Protein AF-A0AAI9LC88-F1 (afdb_monomer_lite)

pLDDT: mean 84.86, std 13.78, range [32.19, 96.0]

Structure (mmCIF, N/CA/C/O backbone):
data_AF-A0AAI9LC88-F1
#
_entry.id   AF-A0AAI9LC88-F1
#
loop_
_atom_site.group_PDB
_atom_site.id
_atom_site.type_symbol
_atom_site.label_atom_id
_atom_site.label_alt_id
_atom_site.label_comp_id
_atom_site.label_asym_id
_atom_site.label_entity_id
_atom_site.label_seq_id
_atom_site.pdbx_PDB_ins_code
_atom_site.Cartn_x
_atom_site.Cartn_y
_atom_site.Cartn_z
_atom_site.occupancy
_atom_site.B_iso_or_equiv
_atom_site.auth_seq_id
_atom_site.auth_comp_id
_atom_site.auth_asym_id
_atom_site.auth_atom_id
_atom_site.pdbx_PDB_model_num
ATOM 1 N N . MET A 1 1 ? 7.064 1.820 -13.934 1.00 84.06 1 MET A N 1
ATOM 2 C CA . MET A 1 1 ? 7.478 3.071 -13.238 1.00 84.06 1 MET A CA 1
ATOM 3 C C . MET A 1 1 ? 8.857 2.920 -12.602 1.00 84.06 1 MET A C 1
ATOM 5 O O . MET A 1 1 ? 9.711 3.771 -12.810 1.00 84.06 1 MET A O 1
ATOM 9 N N . PHE A 1 2 ? 9.108 1.832 -11.878 1.00 90.06 2 PHE A N 1
ATOM 10 C CA . PHE A 1 2 ? 10.440 1.461 -11.393 1.00 90.06 2 PHE A CA 1
ATOM 11 C C . PHE A 1 2 ? 10.939 0.201 -12.117 1.00 90.06 2 PHE A C 1
ATOM 13 O O . PHE A 1 2 ? 10.137 -0.479 -12.758 1.00 90.06 2 PHE A O 1
ATOM 20 N N . GLY A 1 3 ? 12.246 -0.064 -12.068 1.00 90.69 3 GLY A N 1
ATOM 21 C CA . GLY A 1 3 ? 12.888 -1.209 -12.723 1.00 90.69 3 GLY A CA 1
ATOM 22 C C . GLY A 1 3 ? 14.239 -0.876 -13.348 1.00 90.69 3 GLY A C 1
ATOM 23 O O . GLY A 1 3 ? 14.808 0.185 -13.082 1.00 90.69 3 GLY A O 1
ATOM 24 N N . GLY A 1 4 ? 14.765 -1.800 -14.155 1.00 90.25 4 GLY A N 1
ATOM 25 C CA . GLY A 1 4 ? 16.023 -1.606 -14.868 1.00 90.25 4 GLY A CA 1
ATOM 26 C C . GLY A 1 4 ? 15.929 -0.488 -15.909 1.00 90.25 4 GLY A C 1
ATOM 27 O O . GLY A 1 4 ? 14.856 -0.200 -16.432 1.00 90.25 4 GLY A O 1
ATOM 28 N N . ARG A 1 5 ? 17.068 0.132 -16.245 1.00 87.69 5 ARG A N 1
ATOM 29 C CA . ARG A 1 5 ? 17.129 1.276 -17.177 1.00 87.69 5 ARG A CA 1
ATOM 30 C C . ARG A 1 5 ? 16.476 0.993 -18.536 1.00 87.69 5 ARG A C 1
ATOM 32 O O . ARG A 1 5 ? 15.816 1.873 -19.070 1.00 87.69 5 ARG A O 1
ATOM 39 N N . GLU A 1 6 ? 16.636 -0.223 -19.050 1.00 91.94 6 GLU A N 1
ATOM 40 C CA . GLU A 1 6 ? 16.065 -0.657 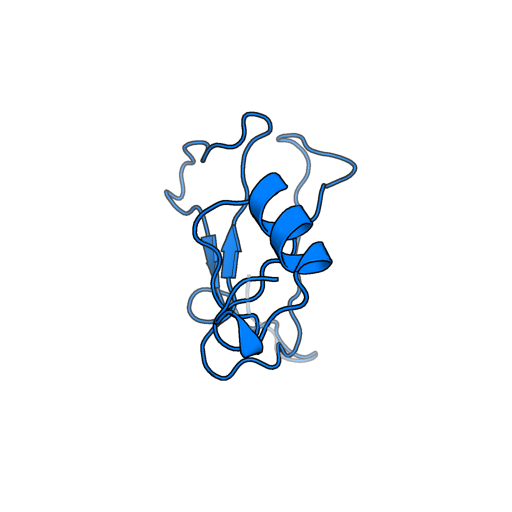-20.334 1.00 91.94 6 GLU A CA 1
ATOM 41 C C . GLU A 1 6 ? 14.592 -1.098 -20.227 1.00 91.94 6 GLU A C 1
ATOM 43 O O . GLU A 1 6 ? 13.920 -1.285 -21.235 1.00 91.94 6 GLU A O 1
ATOM 48 N N . GLU A 1 7 ? 14.067 -1.268 -19.010 1.00 89.50 7 GLU A N 1
ATOM 49 C CA . GLU A 1 7 ? 12.701 -1.746 -18.755 1.00 89.50 7 GLU A CA 1
ATOM 50 C C . GLU A 1 7 ? 11.709 -0.594 -18.527 1.00 89.50 7 GLU A C 1
ATOM 52 O O . GLU A 1 7 ? 10.495 -0.807 -18.496 1.00 89.50 7 GLU A O 1
ATOM 57 N N . VAL A 1 8 ? 12.207 0.633 -18.333 1.00 91.00 8 VAL A N 1
ATOM 58 C CA . VAL A 1 8 ? 11.391 1.789 -17.948 1.00 91.00 8 VAL A CA 1
ATOM 59 C C . VAL A 1 8 ? 11.508 2.935 -18.944 1.00 91.00 8 VAL A C 1
ATOM 61 O O . VAL A 1 8 ? 12.582 3.286 -19.419 1.00 91.00 8 VAL A O 1
ATOM 64 N N . MET A 1 9 ? 10.386 3.607 -19.201 1.00 90.00 9 MET A N 1
ATOM 65 C CA . MET A 1 9 ? 10.418 4.897 -19.886 1.00 90.00 9 MET A CA 1
ATOM 66 C C . MET A 1 9 ? 10.903 5.978 -18.922 1.00 90.00 9 MET A C 1
ATOM 68 O O . MET A 1 9 ? 10.281 6.184 -17.878 1.00 90.00 9 MET A O 1
ATOM 72 N N . SER A 1 10 ? 11.947 6.717 -19.301 1.00 90.31 10 SER A N 1
ATOM 73 C CA . SER A 1 10 ? 12.572 7.750 -18.463 1.00 90.31 10 SER A CA 1
ATOM 74 C C . SER 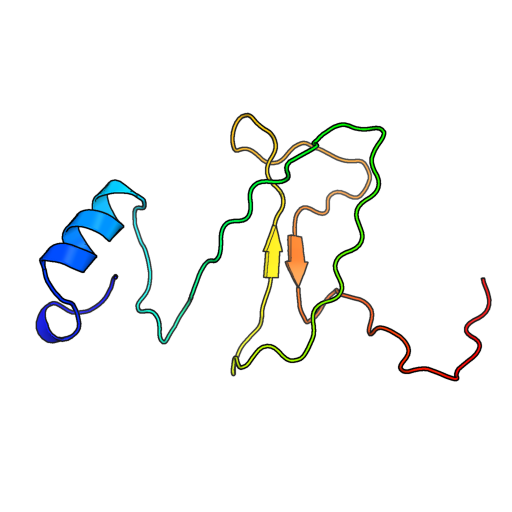A 1 10 ? 11.564 8.739 -17.876 1.00 90.31 10 SER A C 1
ATOM 76 O O . SER A 1 10 ? 11.617 9.030 -16.688 1.00 90.31 10 SER A O 1
ATOM 78 N N . THR A 1 11 ? 10.586 9.200 -18.661 1.00 93.56 11 THR A N 1
ATOM 79 C CA . THR A 1 11 ? 9.541 10.118 -18.177 1.00 93.56 11 THR A CA 1
ATOM 80 C C . THR A 1 11 ? 8.655 9.485 -17.104 1.00 93.56 11 THR A C 1
ATOM 82 O O . THR A 1 11 ? 8.373 10.120 -16.093 1.00 93.56 11 THR A O 1
ATOM 85 N N . ARG A 1 12 ? 8.240 8.221 -17.280 1.00 89.31 12 ARG A N 1
ATOM 86 C CA . ARG A 1 12 ? 7.451 7.507 -16.261 1.00 89.31 12 ARG A CA 1
ATOM 87 C C . ARG A 1 12 ? 8.279 7.234 -15.013 1.00 89.31 12 ARG A C 1
ATOM 89 O O . ARG A 1 12 ? 7.745 7.322 -13.916 1.00 89.31 12 ARG A O 1
ATOM 96 N N . HIS A 1 13 ? 9.563 6.928 -15.173 1.00 91.19 13 HIS A N 1
ATOM 97 C CA . HIS A 1 13 ? 10.460 6.740 -14.041 1.00 91.19 13 HIS A CA 1
ATOM 98 C C . HIS A 1 13 ? 10.646 8.032 -13.245 1.00 91.19 13 HIS A C 1
ATOM 100 O O . HIS A 1 13 ? 10.464 8.013 -12.034 1.00 91.19 13 HIS A O 1
ATOM 106 N N . LEU A 1 14 ? 10.884 9.163 -13.919 1.00 91.81 14 LEU A N 1
ATOM 107 C CA . LEU A 1 14 ? 10.984 10.479 -13.280 1.00 91.81 14 LEU A CA 1
ATOM 108 C C . LEU A 1 14 ? 9.726 10.818 -12.471 1.00 91.81 14 LEU A C 1
ATOM 110 O O . LEU A 1 14 ? 9.832 11.174 -11.299 1.00 91.81 14 LEU A O 1
ATOM 114 N N . ILE A 1 15 ? 8.540 10.643 -13.063 1.00 90.38 15 ILE A N 1
ATOM 115 C CA . ILE A 1 15 ? 7.264 10.842 -12.358 1.00 90.38 15 ILE A CA 1
ATOM 116 C C . ILE A 1 15 ? 7.163 9.893 -11.157 1.00 90.38 15 ILE A C 1
ATOM 118 O O . ILE A 1 15 ? 6.860 10.337 -10.054 1.00 90.38 15 ILE A O 1
ATOM 122 N N . GLY A 1 16 ? 7.474 8.607 -11.342 1.00 88.56 16 GLY A N 1
ATOM 123 C CA . GLY A 1 16 ? 7.468 7.616 -10.267 1.00 88.56 16 GLY A CA 1
ATOM 124 C C . GLY A 1 16 ? 8.369 8.009 -9.096 1.00 88.56 16 GLY A C 1
ATOM 125 O O . GLY A 1 16 ? 7.918 7.980 -7.957 1.00 88.56 16 GLY A O 1
ATOM 126 N N . THR A 1 17 ? 9.598 8.454 -9.368 1.00 89.69 17 THR A N 1
ATOM 127 C CA . THR A 1 17 ? 10.563 8.878 -8.339 1.00 89.69 17 THR A CA 1
ATOM 128 C C . THR A 1 17 ? 10.187 10.176 -7.625 1.00 89.69 17 THR A C 1
ATOM 130 O O . THR A 1 17 ? 10.603 10.388 -6.491 1.00 89.69 17 THR A O 1
ATOM 133 N N . ALA A 1 18 ? 9.397 11.045 -8.266 1.00 89.75 18 ALA A N 1
ATOM 134 C CA . ALA A 1 18 ? 8.855 12.239 -7.619 1.00 89.75 18 ALA A CA 1
ATOM 135 C C . ALA A 1 18 ? 7.706 11.899 -6.654 1.00 89.75 18 ALA A C 1
ATOM 137 O O . ALA A 1 18 ? 7.482 12.623 -5.688 1.00 89.75 18 ALA A O 1
ATOM 138 N N . VAL A 1 19 ? 6.981 10.807 -6.920 1.00 84.12 19 VAL A N 1
ATOM 139 C CA . VAL A 1 19 ? 5.838 10.353 -6.113 1.00 84.12 19 VAL A CA 1
ATOM 140 C C . VAL A 1 19 ? 6.268 9.399 -4.996 1.00 84.12 19 VAL A C 1
ATOM 142 O O . VAL A 1 19 ? 5.690 9.429 -3.913 1.00 84.12 19 VAL A O 1
ATOM 145 N N . ALA A 1 20 ? 7.264 8.546 -5.239 1.00 83.88 20 ALA A N 1
ATOM 146 C CA . ALA A 1 20 ? 7.677 7.499 -4.313 1.00 83.88 20 ALA A CA 1
ATOM 147 C C . ALA A 1 20 ? 9.175 7.182 -4.411 1.00 83.88 20 ALA A C 1
ATOM 149 O O . ALA A 1 20 ? 9.820 7.390 -5.437 1.00 83.88 20 ALA A O 1
ATOM 150 N N . TRP A 1 21 ? 9.719 6.604 -3.341 1.00 83.81 21 TRP A N 1
ATOM 151 C CA . TRP A 1 21 ? 11.089 6.098 -3.285 1.00 83.81 21 TRP A CA 1
ATOM 152 C C . TRP A 1 21 ? 11.099 4.579 -3.083 1.00 83.81 21 TRP A C 1
ATOM 154 O O . TRP A 1 21 ? 10.228 4.039 -2.405 1.00 83.81 21 TRP A O 1
ATOM 164 N N . GLY A 1 22 ? 12.088 3.895 -3.668 1.00 84.81 22 GLY A N 1
ATOM 165 C CA . GLY A 1 22 ? 12.289 2.454 -3.473 1.00 84.81 22 GLY A CA 1
ATOM 166 C C . GLY A 1 22 ? 11.229 1.552 -4.117 1.00 84.81 22 GLY A C 1
ATOM 167 O O . GLY A 1 22 ? 11.025 0.438 -3.649 1.00 84.81 22 GLY A O 1
ATOM 168 N N . GLY A 1 23 ? 10.530 2.019 -5.155 1.00 87.19 23 GLY A N 1
ATOM 169 C CA . GLY A 1 23 ? 9.510 1.213 -5.823 1.00 87.19 23 GLY A CA 1
ATOM 170 C C . GLY A 1 23 ? 10.091 0.020 -6.591 1.00 87.19 23 GLY A C 1
ATOM 171 O O . GLY A 1 23 ? 11.183 0.094 -7.157 1.00 87.19 23 GLY A O 1
ATOM 172 N N . ASN A 1 24 ? 9.320 -1.065 -6.644 1.00 91.81 24 ASN A N 1
ATOM 173 C CA . ASN A 1 24 ? 9.654 -2.276 -7.392 1.00 91.81 24 ASN A CA 1
ATOM 174 C C . ASN A 1 24 ? 9.168 -2.193 -8.853 1.00 91.81 24 ASN A C 1
ATOM 176 O O . ASN A 1 24 ? 8.260 -1.408 -9.158 1.00 91.81 24 ASN A O 1
ATOM 180 N N . PRO A 1 25 ? 9.726 -3.011 -9.766 1.00 91.81 25 PRO A N 1
ATOM 181 C CA . PRO A 1 25 ? 9.109 -3.263 -11.064 1.00 91.81 25 PRO A CA 1
ATOM 182 C C . PRO A 1 25 ? 7.646 -3.695 -10.924 1.00 91.81 25 PRO A C 1
ATOM 184 O O . PRO A 1 25 ? 7.286 -4.416 -9.996 1.00 91.81 25 PRO A O 1
ATOM 187 N N . GLU A 1 26 ? 6.809 -3.302 -11.885 1.00 88.19 26 GLU A N 1
ATOM 188 C CA . GLU A 1 26 ? 5.358 -3.565 -11.845 1.00 88.19 26 GLU A CA 1
ATOM 189 C C . GLU A 1 26 ? 5.024 -5.066 -11.811 1.00 88.19 26 GLU A C 1
ATOM 191 O O . GLU A 1 26 ? 4.045 -5.455 -11.179 1.00 88.19 26 GLU A O 1
ATOM 196 N N . ARG A 1 27 ? 5.872 -5.908 -12.426 1.00 90.12 27 ARG A N 1
ATOM 197 C CA . ARG A 1 27 ? 5.769 -7.380 -12.375 1.00 90.12 27 ARG A CA 1
ATOM 198 C C . ARG A 1 27 ? 5.925 -7.961 -10.966 1.00 90.12 27 ARG A C 1
ATOM 200 O O . ARG A 1 27 ? 5.439 -9.056 -10.719 1.00 90.12 27 ARG A O 1
ATOM 207 N N . ASP A 1 28 ? 6.605 -7.243 -10.073 1.00 92.56 28 ASP A N 1
ATOM 208 C CA . ASP A 1 28 ? 6.953 -7.724 -8.736 1.00 92.56 28 ASP A CA 1
ATOM 209 C C . ASP A 1 28 ? 6.027 -7.117 -7.673 1.00 92.56 28 ASP A C 1
ATOM 211 O O . ASP A 1 28 ? 5.657 -7.790 -6.713 1.00 92.56 28 ASP A O 1
ATOM 215 N N . ALA A 1 29 ? 5.634 -5.846 -7.828 1.00 92.69 29 ALA A N 1
ATOM 216 C CA . ALA A 1 29 ? 4.619 -5.219 -6.986 1.00 92.69 29 ALA A CA 1
ATOM 217 C C . ALA A 1 29 ? 3.935 -4.034 -7.681 1.00 92.69 29 ALA A C 1
ATOM 219 O O . ALA A 1 29 ? 4.578 -3.206 -8.325 1.00 92.69 29 ALA A O 1
ATOM 220 N N . THR A 1 30 ? 2.626 -3.907 -7.462 1.00 90.94 30 THR A N 1
ATOM 221 C CA . THR A 1 30 ? 1.823 -2.760 -7.898 1.00 90.94 30 THR A CA 1
ATOM 222 C C . THR A 1 30 ? 1.036 -2.205 -6.716 1.00 90.94 30 THR A C 1
ATOM 224 O O . THR A 1 30 ? 0.432 -2.960 -5.956 1.00 90.94 30 THR A O 1
ATOM 227 N N . TYR A 1 31 ? 1.028 -0.878 -6.576 1.00 89.12 31 TYR A N 1
ATOM 228 C CA . TYR A 1 31 ? 0.326 -0.172 -5.506 1.00 89.12 31 TYR A CA 1
ATOM 229 C C . TYR A 1 31 ? -0.779 0.700 -6.090 1.00 89.12 31 TYR A C 1
ATOM 231 O O . TYR A 1 31 ? -0.548 1.479 -7.016 1.00 89.12 31 TYR A O 1
ATOM 239 N N . VAL A 1 32 ? -1.978 0.578 -5.523 1.00 89.62 32 VAL A N 1
ATOM 240 C CA . VAL A 1 32 ? -3.136 1.400 -5.878 1.00 89.62 32 VAL A CA 1
ATOM 241 C C . VAL A 1 32 ? -3.537 2.208 -4.655 1.00 89.62 32 VAL A C 1
ATOM 243 O O . VAL A 1 32 ? -3.836 1.649 -3.600 1.00 89.62 32 VAL A O 1
ATOM 246 N N . HIS A 1 33 ? -3.541 3.529 -4.802 1.00 88.31 33 HIS A N 1
ATOM 247 C CA . HIS A 1 33 ? -3.941 4.454 -3.749 1.00 88.31 33 HIS A CA 1
ATOM 248 C C . HIS A 1 33 ? -5.379 4.908 -3.985 1.00 88.31 33 HIS A C 1
ATOM 250 O O . HIS A 1 33 ? -5.718 5.372 -5.072 1.00 88.31 33 HIS A O 1
ATOM 256 N N . VAL A 1 34 ? -6.213 4.797 -2.953 1.00 88.94 34 VAL A N 1
ATOM 257 C CA . VAL A 1 34 ? -7.600 5.268 -2.971 1.00 88.94 34 VAL A CA 1
ATOM 258 C C . VAL A 1 34 ? -7.784 6.250 -1.825 1.00 88.94 34 VAL A C 1
ATOM 260 O O . VAL A 1 34 ? -7.522 5.917 -0.671 1.00 88.94 34 VAL A O 1
ATOM 263 N N . MET A 1 35 ? -8.245 7.455 -2.150 1.00 86.12 35 MET A N 1
ATOM 264 C CA . MET A 1 35 ? -8.681 8.438 -1.162 1.00 86.12 35 MET A CA 1
ATOM 265 C C . MET A 1 35 ? -10.185 8.288 -0.954 1.00 86.12 35 MET A C 1
ATOM 267 O O . MET A 1 35 ? -10.954 8.340 -1.911 1.00 86.12 35 MET A O 1
ATOM 271 N N . LEU A 1 36 ? -10.605 8.089 0.294 1.00 84.06 36 LEU A N 1
ATOM 272 C CA . LEU A 1 36 ? -12.022 8.013 0.640 1.00 84.06 36 LEU A CA 1
ATOM 273 C C . LEU A 1 36 ? -12.624 9.422 0.664 1.00 84.06 36 LEU A C 1
ATOM 275 O O . LEU A 1 36 ? -12.063 10.322 1.283 1.00 84.06 36 LEU A O 1
ATOM 279 N N . GLU A 1 37 ? -13.792 9.603 0.046 1.00 81.56 37 GLU A N 1
ATOM 280 C CA . GLU A 1 37 ? -14.497 10.898 0.037 1.00 81.56 37 GLU A CA 1
ATOM 281 C C . GLU A 1 37 ? -14.971 11.324 1.433 1.00 81.56 37 GLU A C 1
ATOM 283 O O . GLU A 1 37 ? -15.098 12.511 1.727 1.00 81.56 37 GLU A O 1
ATOM 288 N N . ARG A 1 38 ? -15.244 10.348 2.306 1.00 79.81 38 ARG A N 1
ATOM 289 C CA . ARG A 1 38 ? -15.632 10.566 3.701 1.00 79.81 38 ARG A CA 1
ATOM 290 C C . ARG A 1 38 ? -14.756 9.720 4.606 1.00 79.81 38 ARG A C 1
ATOM 292 O O . ARG A 1 38 ? -14.719 8.502 4.483 1.00 79.81 38 ARG A O 1
ATOM 299 N N . TYR A 1 39 ? -14.078 10.343 5.551 1.00 73.06 39 TYR A N 1
ATOM 300 C CA . TYR A 1 39 ? -13.256 9.646 6.533 1.00 73.06 39 TYR A CA 1
ATOM 301 C C . TYR A 1 39 ? -13.594 10.188 7.925 1.00 73.06 39 TYR A C 1
ATOM 303 O O . TYR A 1 39 ? -13.660 11.397 8.131 1.00 73.06 39 TYR A O 1
ATOM 311 N N . GLY A 1 40 ? -13.890 9.293 8.870 1.00 70.12 40 GLY A N 1
ATOM 312 C CA . GLY A 1 40 ? -14.311 9.638 10.229 1.00 70.12 40 GLY A CA 1
ATOM 313 C C . GLY A 1 40 ? -14.667 8.392 11.040 1.00 70.12 40 GLY A C 1
ATOM 314 O O . GLY A 1 40 ? -15.096 7.391 10.470 1.00 70.12 40 GLY A O 1
ATOM 315 N N . ALA A 1 41 ? -14.483 8.452 12.363 1.00 67.75 41 ALA A N 1
ATOM 316 C CA . ALA A 1 41 ? -14.618 7.300 13.266 1.00 67.75 41 ALA A CA 1
ATOM 317 C C . ALA A 1 41 ? -16.013 6.642 13.247 1.00 67.75 41 ALA A C 1
ATOM 319 O O . ALA A 1 41 ? -16.145 5.460 13.547 1.00 67.75 41 ALA A O 1
ATOM 320 N N . GLU A 1 42 ? -17.036 7.398 12.849 1.00 80.25 42 GLU A N 1
ATOM 321 C CA . GLU A 1 42 ? -18.436 6.968 12.790 1.00 80.25 42 GLU A CA 1
ATOM 322 C C . GLU A 1 42 ? -18.756 6.110 11.547 1.00 80.25 42 GLU A C 1
ATOM 324 O O . GLU A 1 42 ? -19.800 5.465 11.483 1.00 80.25 42 GLU A O 1
ATOM 329 N N . THR A 1 43 ? -17.902 6.129 10.512 1.00 83.00 43 THR A N 1
ATOM 330 C CA . THR A 1 43 ? -18.210 5.494 9.219 1.00 83.00 43 THR A CA 1
ATOM 331 C C . THR A 1 43 ? -17.558 4.122 9.106 1.00 83.00 43 THR A C 1
ATOM 333 O O . THR A 1 43 ? -16.335 4.000 9.036 1.00 83.00 43 THR A O 1
ATOM 336 N N . VAL A 1 44 ? -18.383 3.076 9.036 1.00 86.12 44 VAL A N 1
ATOM 337 C CA . VAL A 1 44 ? -17.920 1.702 8.819 1.00 86.12 44 VAL A CA 1
ATOM 338 C C . VAL A 1 44 ? -17.842 1.414 7.324 1.00 86.12 44 VAL A C 1
ATOM 340 O O . VAL A 1 44 ? -18.850 1.444 6.621 1.00 86.12 44 VAL A O 1
ATOM 343 N N . TYR A 1 45 ? -16.645 1.074 6.854 1.00 86.50 45 TYR A N 1
ATOM 344 C CA . TYR A 1 45 ? -16.410 0.632 5.484 1.00 86.50 45 TYR A CA 1
ATOM 345 C C . TYR A 1 45 ? -16.309 -0.889 5.402 1.00 86.50 45 TYR A C 1
ATOM 347 O O . TYR A 1 45 ? -15.740 -1.541 6.279 1.00 86.50 45 TYR A O 1
ATOM 355 N N . ARG A 1 46 ? -16.826 -1.454 4.309 1.00 88.25 46 ARG A N 1
ATOM 356 C CA . ARG A 1 46 ? -16.612 -2.850 3.924 1.00 88.25 46 ARG A CA 1
ATOM 357 C C . ARG A 1 46 ? -15.984 -2.883 2.538 1.00 88.25 46 ARG A C 1
ATOM 359 O O . ARG A 1 46 ? -16.539 -2.319 1.602 1.00 88.25 46 ARG A O 1
ATOM 366 N N . LEU A 1 47 ? -14.858 -3.577 2.420 1.00 87.69 47 LEU A N 1
ATOM 367 C CA . LEU A 1 47 ? -14.200 -3.850 1.149 1.00 87.69 47 LEU A CA 1
ATOM 368 C C . LEU A 1 47 ? -14.465 -5.306 0.760 1.00 87.69 47 LEU A C 1
ATOM 370 O O . LEU A 1 47 ? -14.188 -6.210 1.544 1.00 87.69 47 LEU A O 1
ATOM 374 N N . THR A 1 48 ? -15.001 -5.518 -0.441 1.00 91.00 48 THR A N 1
ATOM 375 C CA . THR A 1 48 ? -15.081 -6.847 -1.061 1.00 91.00 48 THR A CA 1
ATOM 376 C C . THR A 1 48 ? -14.039 -6.889 -2.163 1.00 91.00 48 THR A C 1
ATOM 378 O O . THR A 1 48 ? -14.088 -6.073 -3.081 1.00 91.00 48 THR A O 1
ATOM 381 N N . VAL A 1 49 ? -13.082 -7.803 -2.043 1.00 90.62 49 VAL A N 1
ATOM 382 C CA . VAL A 1 49 ? -12.016 -7.992 -3.028 1.00 90.62 49 VAL A CA 1
ATOM 383 C C . VAL A 1 49 ? -12.368 -9.228 -3.845 1.00 90.62 49 VAL A C 1
ATOM 385 O O . VAL A 1 49 ? -12.603 -10.287 -3.267 1.00 90.62 49 VAL A O 1
ATOM 388 N N . GLY A 1 50 ? -12.472 -9.064 -5.164 1.00 90.56 50 GLY A N 1
ATOM 389 C CA . GLY A 1 50 ? -12.662 -10.180 -6.092 1.00 90.56 50 GLY A CA 1
ATOM 390 C C . GLY A 1 50 ? -11.347 -10.894 -6.399 1.00 90.56 50 GLY A C 1
ATOM 391 O O . GLY A 1 50 ? -10.372 -10.778 -5.654 1.00 90.56 50 GLY A O 1
ATOM 392 N N . ASP A 1 51 ? -11.303 -11.587 -7.532 1.00 91.06 51 ASP A N 1
ATOM 393 C CA . ASP A 1 51 ? -10.077 -12.225 -8.003 1.00 91.06 51 ASP A CA 1
ATOM 394 C C . ASP A 1 51 ? -9.028 -11.169 -8.370 1.00 91.06 51 ASP A C 1
ATOM 396 O O . ASP A 1 51 ? -9.227 -10.338 -9.261 1.00 91.06 51 ASP A O 1
ATOM 400 N N . VAL A 1 52 ? -7.898 -11.196 -7.662 1.00 92.88 52 VAL A N 1
ATOM 401 C CA . VAL A 1 52 ? -6.750 -10.329 -7.937 1.00 92.88 52 VAL A CA 1
ATOM 402 C C . VAL A 1 52 ? -5.720 -11.148 -8.717 1.00 92.88 52 VAL A C 1
ATOM 404 O O . VAL A 1 52 ? -5.268 -12.169 -8.197 1.00 92.88 52 VAL A O 1
ATOM 407 N N . PRO A 1 53 ? -5.326 -10.734 -9.936 1.00 92.88 53 PRO A N 1
ATOM 408 C CA . PRO A 1 53 ? -4.464 -11.521 -10.815 1.00 92.88 53 PRO A CA 1
ATOM 409 C C . PRO A 1 53 ? -2.991 -11.401 -10.398 1.00 92.88 53 PRO A C 1
ATOM 411 O O . PRO A 1 53 ? -2.190 -10.756 -11.070 1.00 92.88 53 PRO A O 1
ATOM 414 N N . VAL A 1 54 ? -2.644 -11.983 -9.253 1.00 94.25 54 VAL A N 1
ATOM 415 C CA . VAL A 1 54 ? -1.280 -12.011 -8.714 1.00 94.25 54 VAL A CA 1
ATOM 416 C C . VAL A 1 54 ? -0.891 -13.436 -8.351 1.00 94.25 54 VAL A C 1
ATOM 418 O O . VAL A 1 54 ? -1.687 -14.167 -7.769 1.00 94.25 54 VAL A O 1
ATOM 421 N N . ASP A 1 55 ? 0.357 -13.806 -8.631 1.00 94.50 55 ASP A N 1
ATOM 422 C CA . ASP A 1 55 ? 0.897 -15.118 -8.244 1.00 94.50 55 ASP A CA 1
ATOM 423 C C . ASP A 1 55 ? 1.247 -15.188 -6.746 1.00 94.50 55 ASP A C 1
ATOM 425 O O . ASP A 1 55 ? 1.339 -16.268 -6.164 1.00 94.50 55 ASP A O 1
ATOM 429 N N . GLY A 1 56 ? 1.474 -14.028 -6.119 1.00 94.19 56 GLY A N 1
ATOM 430 C CA . GLY A 1 56 ? 1.858 -13.907 -4.713 1.00 94.19 56 GLY A CA 1
ATOM 431 C C . GLY A 1 56 ? 0.666 -13.660 -3.791 1.00 94.19 56 GLY A C 1
ATOM 432 O O . GLY A 1 56 ? -0.030 -14.575 -3.360 1.00 94.19 56 GLY A O 1
ATOM 433 N N . PHE A 1 57 ? 0.468 -12.398 -3.415 1.00 95.19 57 PHE A N 1
ATOM 434 C CA . PHE A 1 57 ? -0.611 -11.985 -2.523 1.00 95.19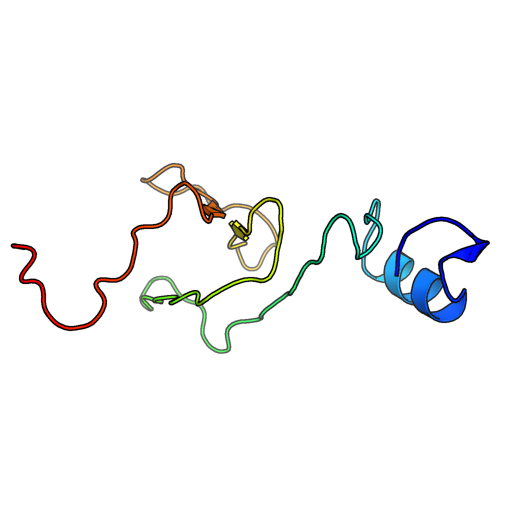 57 PHE A CA 1
ATOM 435 C C . PHE A 1 57 ? -1.026 -10.543 -2.806 1.00 95.19 57 PHE A C 1
ATOM 437 O O . PHE A 1 57 ? -0.283 -9.772 -3.412 1.00 95.19 57 PHE A O 1
ATOM 444 N N . TRP A 1 58 ? -2.202 -10.164 -2.315 1.00 95.38 58 TRP A N 1
ATOM 445 C CA . TRP A 1 58 ? -2.628 -8.770 -2.233 1.00 95.38 58 TRP A CA 1
ATOM 446 C C . TRP A 1 58 ? -2.738 -8.356 -0.773 1.00 95.38 58 TRP A C 1
ATOM 448 O O . TRP A 1 58 ? -3.034 -9.183 0.092 1.00 95.38 58 TRP A O 1
ATOM 458 N N . SER A 1 59 ? -2.532 -7.074 -0.492 1.00 96.00 59 SER A N 1
ATOM 459 C CA . SER A 1 59 ? -2.807 -6.490 0.815 1.00 96.00 59 SER A CA 1
ATOM 460 C C . SER A 1 59 ? -3.452 -5.115 0.676 1.00 96.00 59 SER A C 1
ATOM 462 O O . SER A 1 59 ? -3.310 -4.424 -0.330 1.00 96.00 59 SER A O 1
ATOM 464 N N . THR A 1 60 ? -4.210 -4.728 1.691 1.00 94.81 60 THR A N 1
ATOM 465 C CA . THR A 1 60 ? -4.803 -3.406 1.840 1.00 94.81 60 THR A CA 1
ATOM 466 C C . THR A 1 60 ? -4.431 -2.880 3.209 1.00 94.81 60 THR A C 1
ATOM 468 O O . THR A 1 60 ? -4.619 -3.552 4.224 1.00 94.81 60 THR A O 1
ATOM 471 N N . THR A 1 61 ? -3.918 -1.661 3.219 1.00 94.38 61 THR A N 1
ATOM 472 C CA . THR A 1 61 ? -3.411 -0.991 4.406 1.00 94.38 61 THR A CA 1
ATOM 473 C C . THR A 1 61 ? -4.057 0.382 4.473 1.00 94.38 61 THR A C 1
ATOM 475 O O . THR A 1 61 ? -4.109 1.089 3.467 1.00 94.38 61 THR A O 1
ATOM 478 N N . VAL A 1 62 ? -4.563 0.752 5.648 1.00 90.81 62 VAL A N 1
ATOM 479 C CA . VAL A 1 62 ? -5.216 2.047 5.864 1.00 90.81 62 VAL A CA 1
ATOM 480 C C . VAL A 1 62 ? -4.300 2.932 6.693 1.00 90.81 62 VAL A C 1
ATOM 482 O O . VAL A 1 62 ? -3.810 2.526 7.747 1.00 90.81 62 VAL A O 1
ATOM 485 N N . TYR A 1 63 ? -4.104 4.152 6.212 1.00 90.31 63 TYR A N 1
ATOM 486 C CA . TYR A 1 63 ? -3.330 5.185 6.885 1.00 90.31 63 TYR A CA 1
ATOM 487 C C . TYR A 1 63 ? -4.269 6.274 7.395 1.00 90.31 63 TYR A C 1
ATOM 489 O O . TYR A 1 63 ? -5.314 6.540 6.797 1.00 90.31 63 TYR A O 1
ATOM 497 N N . ALA A 1 64 ? -3.899 6.895 8.511 1.00 88.88 64 ALA A N 1
ATOM 498 C CA . ALA A 1 64 ? -4.566 8.097 8.981 1.00 88.88 64 ALA A CA 1
ATOM 499 C C . ALA A 1 64 ? -4.220 9.300 8.091 1.00 88.88 64 ALA A C 1
ATOM 501 O O . ALA A 1 64 ? -3.347 9.231 7.225 1.00 88.88 64 ALA A O 1
ATOM 502 N N . ALA A 1 65 ? -4.922 10.414 8.301 1.00 86.62 65 ALA A N 1
ATOM 503 C CA . ALA A 1 65 ? -4.770 11.621 7.487 1.00 86.62 65 ALA A CA 1
ATOM 504 C C . ALA A 1 65 ? -3.358 12.238 7.553 1.00 86.62 65 ALA A C 1
ATOM 506 O O . ALA A 1 65 ? -2.971 12.974 6.651 1.00 86.62 65 ALA A O 1
ATOM 507 N N . ASP A 1 66 ? -2.593 11.932 8.600 1.00 89.81 66 ASP A N 1
ATOM 508 C CA . ASP A 1 66 ? -1.195 12.337 8.764 1.00 89.81 66 ASP A CA 1
ATOM 509 C C . ASP A 1 66 ? -0.194 11.400 8.057 1.00 89.81 66 ASP A C 1
ATOM 511 O O . ASP A 1 66 ? 1.006 11.665 8.072 1.00 89.81 66 ASP A O 1
ATOM 515 N N . GLY A 1 67 ? -0.676 10.328 7.420 1.00 89.19 67 GLY A N 1
ATOM 516 C CA . GLY A 1 67 ? 0.132 9.366 6.674 1.00 89.19 67 GLY A CA 1
ATOM 517 C C . GLY A 1 67 ? 0.682 8.204 7.504 1.00 89.19 67 GLY A C 1
ATOM 518 O O . GLY A 1 67 ? 1.446 7.402 6.968 1.00 89.19 67 GLY A O 1
ATOM 519 N N . TYR A 1 68 ? 0.299 8.064 8.777 1.00 91.44 68 TYR A N 1
ATOM 520 C CA . TYR A 1 68 ? 0.824 7.022 9.666 1.00 91.44 68 TYR A CA 1
ATOM 521 C C . TYR A 1 68 ? -0.228 5.985 10.071 1.00 91.44 68 TYR A C 1
ATOM 523 O O . TYR A 1 68 ? -1.438 6.153 9.891 1.00 91.44 68 TYR A O 1
ATOM 531 N N . PHE A 1 69 ? 0.242 4.877 10.651 1.00 92.75 69 PHE A N 1
ATOM 532 C CA . PHE A 1 69 ? -0.634 3.937 11.341 1.00 92.75 69 PHE A CA 1
ATOM 533 C C . PHE A 1 69 ? -1.151 4.542 12.639 1.00 92.75 69 PHE A C 1
ATOM 535 O O . PHE A 1 69 ? -0.383 4.936 13.513 1.00 92.75 69 PHE A O 1
ATOM 542 N N . SER A 1 70 ? -2.471 4.550 12.789 1.00 90.38 70 SER A N 1
ATOM 543 C CA . SER A 1 70 ? -3.126 4.911 14.042 1.00 90.38 70 SER A CA 1
ATOM 544 C C . SER A 1 70 ? -3.344 3.678 14.899 1.00 90.38 70 SER A C 1
ATOM 546 O O . SER A 1 70 ? -4.040 2.752 14.474 1.00 90.38 70 SER A O 1
ATOM 548 N N . ARG A 1 71 ? -2.779 3.682 16.115 1.00 92.12 71 ARG A N 1
ATOM 549 C CA . ARG A 1 71 ? -2.957 2.599 17.092 1.00 92.12 71 ARG A CA 1
ATOM 550 C C . ARG A 1 71 ? -4.443 2.289 17.257 1.00 92.12 71 ARG A C 1
ATOM 552 O O . ARG A 1 71 ? -5.259 3.186 17.447 1.00 92.12 71 ARG A O 1
ATOM 559 N N . ASN A 1 72 ? -4.778 1.007 17.218 1.00 89.06 72 ASN A N 1
ATOM 560 C CA . ASN A 1 72 ? -6.144 0.536 17.391 1.00 89.06 72 ASN A CA 1
ATOM 561 C C . ASN A 1 72 ? -6.181 -0.702 18.293 1.00 89.06 72 ASN A C 1
ATOM 563 O O . ASN A 1 72 ? -5.173 -1.380 18.478 1.00 89.06 72 ASN A O 1
ATOM 567 N N . VAL A 1 73 ? -7.358 -1.000 18.844 1.00 92.75 73 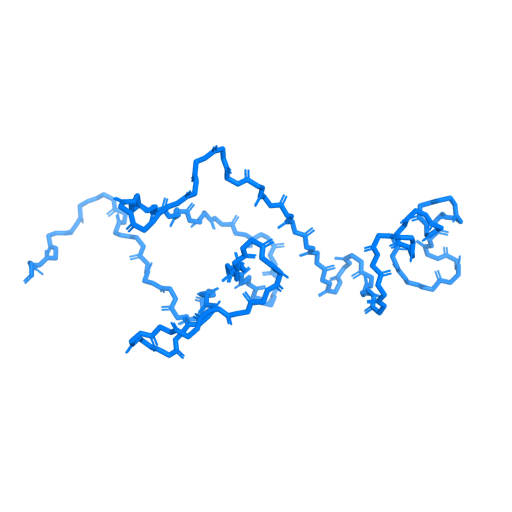VAL A N 1
ATOM 568 C CA . VAL A 1 73 ? -7.563 -2.097 19.809 1.00 92.75 73 VAL A CA 1
ATOM 569 C C . VAL A 1 73 ? -7.320 -3.495 19.236 1.00 92.75 73 VAL A C 1
ATOM 571 O O . VAL A 1 73 ? -7.200 -4.444 19.999 1.00 92.75 73 VAL A O 1
ATOM 574 N N . ARG A 1 74 ? -7.280 -3.638 17.906 1.00 90.00 74 ARG A N 1
ATOM 575 C CA . ARG A 1 74 ? -7.041 -4.920 17.229 1.00 90.00 74 ARG A CA 1
ATOM 576 C C . ARG A 1 74 ? -5.562 -5.150 16.924 1.00 90.00 74 ARG A C 1
ATOM 578 O O . ARG A 1 74 ? -5.225 -6.233 16.466 1.00 90.00 74 ARG A O 1
ATOM 585 N N . GLU A 1 75 ? -4.721 -4.126 17.104 1.00 92.12 75 GLU A N 1
ATOM 586 C CA . GLU A 1 75 ? -3.301 -4.113 16.724 1.00 92.12 75 GLU A CA 1
ATOM 587 C C . GLU A 1 75 ? -3.042 -4.638 15.297 1.00 92.12 75 GLU A C 1
ATOM 589 O O . GLU A 1 75 ? -1.988 -5.189 14.991 1.00 92.12 75 GLU A O 1
ATOM 594 N N . ALA A 1 76 ? -4.014 -4.427 14.405 1.00 90.75 76 ALA A N 1
ATOM 595 C CA . ALA A 1 76 ? -3.987 -4.861 13.017 1.00 90.75 76 ALA A CA 1
ATOM 596 C C . ALA A 1 76 ? -4.065 -3.638 12.100 1.00 90.75 76 ALA A C 1
ATOM 598 O O . ALA A 1 76 ? -4.932 -2.778 12.272 1.00 90.75 76 ALA A O 1
ATOM 599 N N . TYR A 1 77 ? -3.151 -3.564 11.135 1.00 92.12 77 TYR A N 1
ATOM 600 C CA . TYR A 1 77 ? -2.966 -2.386 10.273 1.00 92.12 77 TYR A CA 1
ATOM 601 C C . TYR A 1 77 ? -3.037 -2.716 8.782 1.00 92.12 77 TYR A C 1
ATOM 603 O O . TYR A 1 77 ? -3.128 -1.814 7.952 1.00 92.12 77 TYR A O 1
ATOM 611 N N . SER A 1 78 ? -3.046 -4.003 8.439 1.00 93.69 78 SER A N 1
ATOM 612 C CA . SER A 1 78 ? -3.250 -4.482 7.081 1.00 93.69 78 SER A CA 1
ATOM 613 C C . SER A 1 78 ? -4.152 -5.711 7.066 1.00 93.69 78 SER A C 1
ATOM 615 O O . SER A 1 78 ? -4.184 -6.510 8.004 1.00 93.69 78 SER A O 1
ATOM 617 N N . MET A 1 79 ? -4.894 -5.850 5.975 1.00 93.12 79 MET A N 1
ATOM 618 C CA . MET A 1 79 ? -5.605 -7.067 5.598 1.00 93.12 79 MET A CA 1
ATOM 619 C C . MET A 1 79 ? -5.020 -7.590 4.294 1.00 93.12 79 MET A C 1
ATOM 621 O O . MET A 1 79 ? -4.552 -6.805 3.476 1.00 93.12 79 MET A O 1
ATOM 625 N N . ASN A 1 80 ? -5.028 -8.901 4.085 1.00 94.75 80 ASN A N 1
ATOM 626 C CA . ASN A 1 80 ? -4.467 -9.506 2.880 1.00 94.75 80 ASN A CA 1
ATOM 627 C C . ASN A 1 80 ? -5.202 -10.796 2.505 1.00 94.75 80 ASN A C 1
ATOM 629 O O . ASN A 1 80 ? -6.077 -11.252 3.241 1.00 94.75 80 ASN A O 1
ATOM 633 N N . SER A 1 81 ? -4.817 -11.401 1.382 1.00 93.69 81 SER A N 1
ATOM 634 C CA . SER A 1 81 ? -5.392 -12.664 0.897 1.00 93.69 81 SER A CA 1
ATOM 635 C C . SER A 1 81 ? -5.275 -13.847 1.869 1.00 93.69 81 SER A C 1
ATOM 637 O O . SER A 1 81 ? -5.996 -14.827 1.707 1.00 93.69 81 SER A O 1
ATOM 639 N N . LEU A 1 82 ? -4.393 -13.779 2.871 1.00 91.88 82 LEU A N 1
ATOM 640 C CA . LEU A 1 82 ? -4.168 -14.842 3.855 1.00 91.88 82 LEU A CA 1
ATOM 641 C C . LEU A 1 82 ? -4.998 -14.648 5.132 1.00 91.88 82 LEU A C 1
ATOM 643 O O . LEU A 1 82 ? -5.376 -15.627 5.768 1.00 91.88 82 LEU A O 1
ATOM 647 N N . THR A 1 83 ? -5.258 -13.400 5.529 1.00 91.50 83 THR A N 1
ATOM 648 C CA . THR A 1 83 ? -5.960 -13.062 6.782 1.00 91.50 83 THR A CA 1
ATOM 649 C C . THR A 1 83 ? -7.402 -12.610 6.573 1.00 91.50 83 THR A C 1
ATOM 651 O O . THR A 1 83 ? -8.179 -12.562 7.530 1.00 91.50 83 THR A O 1
ATOM 654 N N . ALA A 1 84 ? -7.783 -12.267 5.341 1.00 89.56 84 ALA A N 1
ATOM 655 C CA . ALA A 1 84 ? -9.148 -11.898 5.011 1.00 89.56 84 ALA A CA 1
ATOM 656 C C . ALA A 1 84 ? -10.080 -13.115 5.050 1.00 89.56 84 ALA A C 1
ATOM 658 O O . ALA A 1 84 ? -9.730 -14.226 4.654 1.00 89.56 84 ALA A O 1
ATOM 659 N N . HIS A 1 85 ? -11.312 -12.883 5.498 1.00 86.69 85 HIS A N 1
ATOM 660 C CA . HIS A 1 85 ? -12.348 -13.903 5.441 1.00 86.69 85 HIS A CA 1
ATOM 661 C C . HIS A 1 85 ? -12.865 -14.012 4.010 1.00 86.69 85 HIS A C 1
ATOM 663 O O . HIS A 1 85 ? -13.171 -12.995 3.381 1.00 86.69 85 HIS A O 1
ATOM 669 N N . ARG A 1 86 ? -13.009 -15.24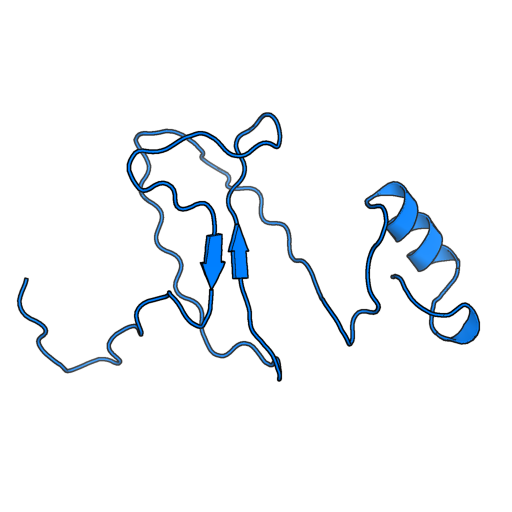4 3.513 1.00 79.88 86 ARG A N 1
ATOM 670 C CA . ARG A 1 86 ? -13.710 -15.476 2.250 1.00 79.88 86 ARG A CA 1
ATOM 671 C C . ARG A 1 86 ? -15.153 -15.013 2.401 1.00 79.88 86 ARG A C 1
ATOM 673 O O . ARG A 1 86 ? -15.846 -15.431 3.331 1.00 79.88 86 ARG A O 1
ATOM 680 N N . ALA A 1 87 ? -15.594 -14.150 1.491 1.00 68.19 87 ALA A N 1
ATOM 681 C CA . ALA A 1 87 ? -17.007 -13.840 1.381 1.00 68.19 87 ALA A CA 1
ATOM 682 C C . ALA A 1 87 ? -17.748 -15.141 1.048 1.00 68.19 87 ALA A C 1
ATOM 684 O O . ALA A 1 87 ? -17.294 -15.919 0.210 1.00 68.19 87 ALA A O 1
ATOM 685 N N . CYS A 1 88 ? -18.858 -15.404 1.735 1.00 61.53 88 CYS A N 1
ATOM 686 C CA . CYS A 1 88 ? -19.717 -16.516 1.359 1.00 61.53 88 CYS A CA 1
ATOM 687 C C . CYS A 1 88 ? -20.302 -16.186 -0.015 1.00 61.53 88 CYS A C 1
ATOM 689 O O . CYS A 1 88 ? -21.082 -15.238 -0.137 1.00 61.53 88 CYS A O 1
ATOM 691 N N . GLU A 1 89 ? -19.918 -16.943 -1.040 1.00 54.03 89 GLU A N 1
ATOM 692 C CA . GLU A 1 89 ? -20.685 -16.970 -2.279 1.00 54.03 89 GLU A CA 1
ATOM 693 C C . GLU A 1 89 ? -22.113 -17.387 -1.916 1.00 54.03 89 GLU A C 1
ATOM 695 O O . GLU A 1 89 ? -22.329 -18.242 -1.055 1.00 54.03 89 GLU A O 1
ATOM 700 N N . SER A 1 90 ? -23.088 -16.667 -2.460 1.00 50.75 90 SER A N 1
ATOM 701 C CA . SER A 1 90 ? -24.492 -16.735 -2.061 1.00 50.75 90 SER A CA 1
ATOM 702 C C . SER A 1 90 ? -24.979 -18.173 -1.837 1.00 50.75 90 SER A C 1
ATOM 704 O O . SER A 1 90 ? -24.909 -18.996 -2.745 1.00 50.75 90 SER A O 1
ATOM 706 N N . VAL A 1 91 ? -25.550 -18.396 -0.646 1.00 45.69 91 VAL A N 1
ATOM 707 C CA . VAL A 1 91 ? -26.037 -19.662 -0.059 1.00 45.69 91 VAL A CA 1
ATOM 708 C C . VAL A 1 91 ? -24.970 -20.445 0.711 1.00 45.69 91 VAL A C 1
ATOM 710 O O . VAL A 1 91 ? -24.527 -21.509 0.306 1.00 45.69 91 VAL A O 1
ATOM 713 N N . CYS A 1 92 ? -24.648 -19.953 1.908 1.00 39.44 92 CYS A N 1
ATOM 714 C CA . CYS A 1 92 ? -24.480 -20.805 3.085 1.00 39.44 92 CYS A CA 1
ATOM 715 C C . CYS A 1 92 ? -24.699 -19.959 4.342 1.00 39.44 92 CYS A C 1
ATOM 717 O O . CYS A 1 92 ? -24.026 -18.959 4.580 1.00 39.44 92 CYS A O 1
ATOM 719 N N . THR A 1 93 ? -25.701 -20.351 5.121 1.00 46.34 93 THR A N 1
ATOM 720 C CA . THR A 1 93 ? -26.017 -19.839 6.453 1.00 46.34 93 THR A CA 1
ATOM 721 C C . THR A 1 93 ? -24.815 -20.032 7.377 1.00 46.34 93 THR A C 1
ATOM 723 O O . THR A 1 93 ? -24.598 -21.137 7.869 1.00 46.34 93 THR A O 1
ATOM 726 N N . CYS A 1 94 ? -24.029 -18.986 7.620 1.00 32.19 94 CYS A N 1
ATOM 727 C CA . CYS A 1 94 ? -23.094 -18.977 8.742 1.00 32.19 94 CYS A CA 1
ATOM 728 C C . CYS A 1 94 ? -23.805 -18.312 9.931 1.00 32.19 94 CYS A C 1
ATOM 730 O O . CYS A 1 94 ? -24.355 -17.221 9.745 1.00 32.19 94 CYS A O 1
ATOM 732 N N . PRO A 1 95 ? -23.888 -18.964 11.105 1.00 50.03 95 PRO A N 1
ATOM 733 C CA . PRO A 1 95 ? -24.576 -18.402 12.252 1.00 50.03 95 PRO A CA 1
ATOM 734 C C . PRO A 1 95 ? -23.773 -17.224 12.809 1.00 50.03 95 PRO A C 1
ATOM 736 O O . PRO A 1 95 ? -22.543 -17.207 12.751 1.00 50.03 95 PRO A O 1
ATOM 739 N N . CYS A 1 96 ? -24.530 -16.244 13.286 1.00 35.09 96 CYS A N 1
ATOM 740 C CA . CYS A 1 96 ? -24.106 -15.001 13.911 1.00 35.09 96 CYS A CA 1
ATOM 741 C C . CYS A 1 96 ? -23.072 -15.190 15.026 1.00 35.09 96 CYS A C 1
ATOM 743 O O . CYS A 1 96 ? -23.217 -16.167 15.797 1.00 35.09 96 CYS A O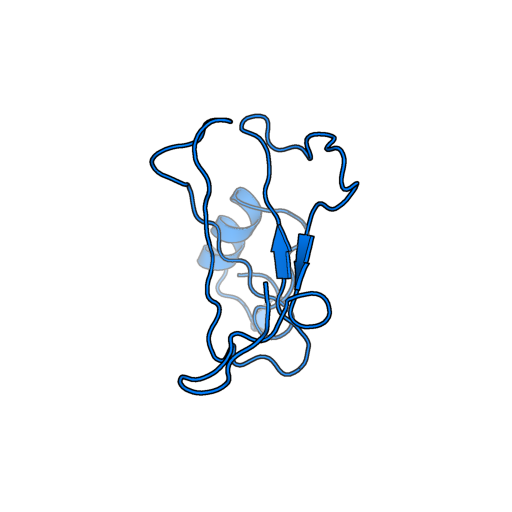 1
#

Foldseek 3Di:
DDDDPVVDDPVVVVVVVVVDPPDDPVLVDDDDDDDDPDDDPPDDDDDDDDDDPHPPKDKDFDADPVRHDDDDPVNDGMDMPVRDDDDPDPDDDDDD

Secondary structure (DSSP, 8-state):
-BS-TTTS-HHHHHHHHHH-SSPPBTTT--------S---TT------------SS--EEE---TTSSPPP-TT---EEETTTSPPP--S------

Radius of gyration: 17.55 Å; chains: 1; bounding box: 43×33×40 Å

Sequence (96 aa):
MFGGREEVMSTRHLIGTAVAWGGNPERDATYVHVMLERYGAETVYRLTVGDVPVDGFWSTTVYAADGYFSRNVREAYSMNSLTAHRACESVCTCPC